Protein AF-A0A951PDX7-F1 (afdb_monomer_lite)

pLDDT: mean 72.91, std 11.76, range [36.53, 90.38]

Secondary structure (DSSP, 8-state):
-TTTPPTTEEEPPTT--S-EEEEEEEEEPTTS-EEEEEEEESS---HHHHHHHHHHHHHHHHHHHHHHHHTTGGG--TTSHHHHHHHHHHHHHHHHHHHHHHHT-S-----HHHHHHHHHHHHHHHHHHHHHHHHHHTTSS----

Radius of gyration: 22.31 Å; chains: 1; bounding box: 59×30×69 Å

Organism: NCBI:txid2839662

Sequence (145 aa):
MYRHGKRGQQVILEGIAMPLTVSWFWLKRAEGKRELRFVVSSYPYSGASLVRLGRRRWAIEGFFKIIKHRFGLHCFGQSTRLGVYRWLILSWIAYLLVDWIDQWSLPPLLDWKVASDLALSVLFPSVVWFQLLKQIGGKIVKSGG

InterPro domains:
  IPR002559 Transposase IS4-like domain [PF01609] (33-97)
  IPR012337 Ribonuclease H-like superfamily [SSF53098] (9-102)

Foldseek 3Di:
DVVPDDQLDWDDDVPRPATKGKEWDWDQDPPRDTDIDMFIDSDSDGSVVRVLVVVLVVVLVVVVVCCCPVVVLVPLDPPDPVSVVVVVVVVVVSVVSNVVSVVPSDDDPDDVVVVVVVCCVPVVVVVVVVVVVVVVVVPPPDDDD

Structure (mmCIF, N/CA/C/O backbone):
data_AF-A0A951PDX7-F1
#
_entry.id   AF-A0A951PDX7-F1
#
loop_
_atom_site.group_PDB
_atom_site.id
_atom_site.type_symbol
_atom_site.label_atom_id
_atom_site.label_alt_id
_atom_site.label_comp_id
_atom_site.label_asym_id
_atom_site.label_entity_id
_atom_site.label_seq_id
_atom_site.pdbx_PDB_ins_code
_atom_site.Cartn_x
_atom_site.Cartn_y
_atom_site.Cartn_z
_atom_site.occupancy
_atom_site.B_iso_or_equiv
_atom_site.auth_seq_id
_atom_site.auth_comp_id
_atom_site.auth_asym_id
_atom_site.auth_atom_id
_atom_site.pdbx_PDB_model_num
ATOM 1 N N . MET A 1 1 ? 17.215 -10.796 -15.408 1.00 52.78 1 MET A N 1
ATOM 2 C CA . MET A 1 1 ? 16.637 -9.470 -15.743 1.00 52.78 1 MET A CA 1
ATOM 3 C C . MET A 1 1 ? 17.137 -8.305 -14.873 1.00 52.78 1 MET A C 1
ATOM 5 O O . MET A 1 1 ? 17.601 -7.341 -15.453 1.00 52.78 1 MET A O 1
ATOM 9 N N . TYR A 1 2 ? 17.124 -8.345 -13.530 1.00 48.66 2 TYR A N 1
ATOM 10 C CA . TYR A 1 2 ? 17.490 -7.177 -12.683 1.00 48.66 2 TYR A CA 1
ATOM 11 C C . TYR A 1 2 ? 18.910 -6.594 -12.897 1.00 48.66 2 TYR A C 1
ATOM 13 O O . TYR A 1 2 ? 19.094 -5.387 -12.772 1.00 48.66 2 TYR A O 1
ATOM 21 N N . ARG A 1 3 ? 19.917 -7.425 -13.217 1.00 56.03 3 ARG A N 1
ATOM 22 C CA . ARG A 1 3 ? 21.315 -6.981 -13.421 1.00 56.03 3 ARG A CA 1
ATOM 23 C C . ARG A 1 3 ? 21.600 -6.362 -14.798 1.00 56.03 3 ARG A C 1
ATOM 25 O O . ARG A 1 3 ? 22.591 -5.655 -14.926 1.00 56.03 3 ARG A O 1
ATOM 32 N N . HIS A 1 4 ? 20.760 -6.623 -15.802 1.00 63.88 4 HIS A N 1
ATOM 33 C CA . HIS A 1 4 ? 21.001 -6.217 -17.200 1.00 63.88 4 HIS A CA 1
ATOM 34 C C . HIS A 1 4 ? 19.816 -5.484 -17.853 1.00 63.88 4 HIS A C 1
ATOM 36 O O . HIS A 1 4 ? 19.929 -5.022 -18.981 1.00 63.88 4 HIS A O 1
ATOM 42 N N . GLY A 1 5 ? 18.676 -5.373 -17.167 1.00 67.19 5 GLY A N 1
ATOM 43 C CA . GLY A 1 5 ? 17.489 -4.675 -17.660 1.00 67.19 5 GLY A CA 1
ATOM 44 C C . GLY A 1 5 ? 17.465 -3.202 -17.261 1.00 67.19 5 GLY A C 1
ATOM 45 O O . GLY A 1 5 ? 18.071 -2.800 -16.264 1.00 67.19 5 GLY A O 1
ATOM 46 N N . LYS A 1 6 ? 16.694 -2.398 -17.997 1.00 80.19 6 LYS A N 1
ATOM 47 C CA . LYS A 1 6 ? 16.401 -1.004 -17.632 1.00 80.19 6 LYS A CA 1
ATOM 48 C C . LYS A 1 6 ? 15.075 -0.924 -16.871 1.00 80.19 6 LYS A C 1
ATOM 50 O O . LYS A 1 6 ? 14.114 -1.619 -17.185 1.00 80.19 6 LYS A O 1
ATOM 55 N N . ARG A 1 7 ? 15.002 -0.063 -15.852 1.00 82.19 7 ARG A N 1
ATOM 56 C CA . ARG A 1 7 ? 13.739 0.206 -15.141 1.00 82.19 7 ARG A CA 1
ATOM 57 C C . ARG A 1 7 ? 12.759 0.923 -16.068 1.00 82.19 7 ARG A C 1
ATOM 59 O O . ARG A 1 7 ? 13.127 1.928 -16.666 1.00 82.19 7 ARG A O 1
ATOM 66 N N . GLY A 1 8 ? 11.511 0.461 -16.120 1.00 81.50 8 GLY A N 1
ATOM 67 C CA . GLY A 1 8 ? 10.502 0.992 -17.044 1.00 81.50 8 GLY A CA 1
ATOM 68 C C . GLY A 1 8 ? 10.611 0.421 -18.458 1.00 81.50 8 GLY A C 1
ATOM 69 O O . GLY A 1 8 ? 10.008 0.961 -19.377 1.00 81.50 8 GLY A O 1
ATOM 70 N N . GLN A 1 9 ? 11.383 -0.650 -18.645 1.00 86.56 9 GLN A N 1
ATOM 71 C CA . GLN A 1 9 ? 11.447 -1.370 -19.910 1.00 86.56 9 GLN A CA 1
ATOM 72 C C . GLN A 1 9 ? 10.156 -2.166 -20.125 1.00 86.56 9 GLN A C 1
ATOM 74 O O . GLN A 1 9 ? 9.654 -2.797 -19.191 1.00 86.56 9 GLN A O 1
ATOM 79 N N . GLN A 1 10 ? 9.640 -2.151 -21.354 1.00 86.81 10 GLN A N 1
ATOM 80 C CA . GLN A 1 10 ? 8.598 -3.080 -21.776 1.00 86.81 10 GLN A CA 1
ATOM 81 C C . GLN A 1 10 ? 9.205 -4.427 -22.149 1.00 86.81 10 GLN A C 1
ATOM 83 O O . GLN A 1 10 ? 10.197 -4.499 -22.874 1.00 86.81 10 GLN A O 1
ATOM 88 N N . VAL A 1 11 ? 8.606 -5.488 -21.629 1.00 86.00 11 VAL A N 1
ATOM 89 C CA . VAL A 1 11 ? 8.964 -6.873 -21.909 1.00 86.00 11 VAL A CA 1
ATOM 90 C C . VAL A 1 11 ? 7.689 -7.658 -22.182 1.00 86.00 11 VAL A C 1
ATOM 92 O O . VAL A 1 11 ? 6.641 -7.375 -21.603 1.00 86.00 11 VAL A O 1
ATOM 95 N N . ILE A 1 12 ? 7.779 -8.648 -23.059 1.00 86.38 12 ILE A N 1
ATOM 96 C CA . ILE A 1 12 ? 6.732 -9.654 -23.222 1.00 86.38 12 ILE A CA 1
ATOM 97 C C . ILE A 1 12 ? 7.128 -10.810 -22.312 1.00 86.38 12 ILE A C 1
ATOM 99 O O . ILE A 1 12 ? 8.243 -11.325 -22.412 1.00 86.38 12 ILE A O 1
ATOM 103 N N . LEU A 1 13 ? 6.258 -11.147 -21.363 1.00 82.38 13 LEU A N 1
ATOM 104 C CA . LEU A 1 13 ? 6.470 -12.292 -20.486 1.00 82.38 13 LEU A CA 1
ATOM 105 C C . LEU A 1 13 ? 5.894 -13.533 -21.157 1.00 82.38 13 LEU A C 1
ATOM 107 O O . LEU A 1 13 ? 4.824 -13.483 -21.759 1.00 82.38 13 LEU A O 1
ATOM 111 N N . GLU A 1 14 ? 6.605 -14.646 -21.040 1.00 84.38 14 GLU A N 1
ATOM 112 C CA . GLU A 1 14 ? 6.146 -15.928 -21.560 1.00 84.38 14 GLU A CA 1
ATOM 113 C C . GLU A 1 14 ? 4.780 -16.283 -20.947 1.00 84.38 14 GLU A C 1
ATOM 115 O O . GLU A 1 14 ? 4.595 -16.217 -19.731 1.00 84.38 14 GLU A O 1
ATOM 120 N N . GLY A 1 15 ? 3.794 -16.568 -21.802 1.00 83.81 15 GLY A N 1
ATOM 121 C CA . GLY A 1 15 ? 2.407 -16.814 -21.392 1.00 83.81 15 GLY A CA 1
ATOM 122 C C . GLY A 1 15 ? 1.516 -15.570 -21.255 1.00 83.81 15 GLY A C 1
ATOM 123 O O . GLY A 1 15 ? 0.328 -15.719 -20.980 1.00 83.81 15 GLY A O 1
ATOM 124 N N . ILE A 1 16 ? 2.029 -14.353 -21.479 1.00 82.06 16 ILE A N 1
ATOM 125 C CA . ILE A 1 16 ? 1.225 -13.121 -21.493 1.00 82.06 16 ILE A CA 1
ATOM 126 C C . ILE A 1 16 ? 1.373 -12.426 -22.849 1.00 82.06 16 ILE A C 1
ATOM 128 O O . ILE A 1 16 ? 2.433 -11.913 -23.190 1.00 82.06 16 ILE A O 1
ATOM 132 N N . ALA A 1 17 ? 0.278 -12.367 -23.612 1.00 85.12 17 ALA A N 1
ATOM 133 C CA . ALA A 1 17 ? 0.271 -11.857 -24.987 1.00 85.12 17 ALA A CA 1
ATOM 134 C C . ALA A 1 17 ? 0.427 -10.327 -25.117 1.00 85.12 17 ALA A C 1
ATOM 136 O O . ALA A 1 17 ? 0.557 -9.818 -26.227 1.00 85.12 17 ALA A O 1
ATOM 137 N N . MET A 1 18 ? 0.396 -9.581 -24.009 1.00 86.50 18 MET A N 1
ATOM 138 C CA . MET A 1 18 ? 0.502 -8.119 -24.010 1.00 86.50 18 MET A CA 1
ATOM 139 C C . MET A 1 18 ? 1.862 -7.646 -23.478 1.00 86.50 18 MET A C 1
ATOM 141 O O . MET A 1 18 ? 2.404 -8.262 -22.555 1.00 86.50 18 MET A O 1
ATOM 145 N N . PRO A 1 19 ? 2.415 -6.540 -24.012 1.00 85.69 19 PRO A N 1
ATOM 146 C CA . PRO A 1 19 ? 3.645 -5.963 -23.493 1.00 85.69 19 PRO A CA 1
ATOM 147 C C . PRO A 1 19 ? 3.422 -5.418 -22.081 1.00 85.69 19 PRO A C 1
ATOM 149 O O . PRO A 1 19 ? 2.441 -4.732 -21.798 1.00 85.69 19 PRO A O 1
ATOM 152 N N . LEU A 1 20 ? 4.366 -5.707 -21.192 1.00 87.50 20 LEU A N 1
ATOM 153 C CA . LEU A 1 20 ? 4.325 -5.296 -19.799 1.00 87.50 20 LEU A CA 1
ATOM 154 C C . LEU A 1 20 ? 5.537 -4.438 -19.470 1.00 87.50 20 LEU A C 1
ATOM 156 O O . LEU A 1 20 ? 6.683 -4.827 -19.678 1.00 87.50 20 LEU A O 1
ATOM 160 N N . THR A 1 21 ? 5.298 -3.270 -18.897 1.00 88.75 21 THR A N 1
ATOM 161 C CA . THR A 1 21 ? 6.349 -2.427 -18.344 1.00 88.75 21 THR A CA 1
ATOM 162 C C . THR A 1 21 ? 6.760 -2.951 -16.979 1.00 88.75 21 THR A C 1
ATOM 164 O O . THR A 1 21 ? 5.933 -3.060 -16.074 1.00 88.75 21 THR A O 1
ATOM 167 N N . VAL A 1 22 ? 8.053 -3.226 -16.805 1.00 88.75 22 VAL A N 1
ATOM 168 C CA . VAL A 1 22 ? 8.609 -3.764 -15.560 1.00 88.75 22 VAL A CA 1
ATOM 169 C C . VAL A 1 22 ? 9.553 -2.760 -14.910 1.00 88.75 22 VAL A C 1
ATOM 171 O O . VAL A 1 22 ? 10.380 -2.107 -15.550 1.00 88.75 22 VAL A O 1
ATOM 174 N N . SER A 1 23 ? 9.457 -2.641 -13.591 1.00 90.38 23 SER A N 1
ATOM 175 C CA . SER A 1 23 ? 10.409 -1.903 -12.768 1.00 90.38 23 SER A CA 1
ATOM 176 C C . SER A 1 23 ? 10.573 -2.584 -11.411 1.00 90.38 23 SER A C 1
ATOM 178 O O . SER A 1 23 ? 9.889 -3.554 -11.089 1.00 90.38 23 SER A O 1
ATOM 180 N N . TRP A 1 24 ? 11.519 -2.113 -10.608 1.00 89.31 24 TRP A N 1
ATOM 181 C CA . TRP A 1 24 ? 11.828 -2.721 -9.316 1.00 89.31 24 TRP A CA 1
ATOM 182 C C . TRP A 1 24 ? 12.379 -1.709 -8.325 1.00 89.31 24 TRP A C 1
ATOM 184 O O . TRP A 1 24 ? 13.033 -0.729 -8.694 1.00 89.31 24 TRP A O 1
ATOM 194 N N . PHE A 1 25 ? 12.165 -1.980 -7.043 1.00 88.00 25 PHE A N 1
ATOM 195 C CA . PHE A 1 25 ? 12.705 -1.173 -5.959 1.00 88.00 25 PHE A CA 1
ATOM 196 C C . PHE A 1 25 ? 13.068 -2.022 -4.744 1.00 88.00 25 PHE A C 1
ATOM 198 O O . PHE A 1 25 ? 12.567 -3.129 -4.556 1.00 88.00 25 PHE A O 1
ATOM 205 N N . TRP A 1 26 ? 13.956 -1.473 -3.919 1.00 84.81 26 TRP A N 1
ATOM 206 C CA . TRP A 1 26 ? 14.332 -2.059 -2.641 1.00 84.81 26 TRP A CA 1
ATOM 207 C C . TRP A 1 26 ? 13.433 -1.502 -1.546 1.00 84.81 26 TRP A C 1
ATOM 209 O O . TRP A 1 26 ? 13.362 -0.285 -1.364 1.00 84.81 26 TRP A O 1
ATOM 219 N N . LEU A 1 27 ? 12.769 -2.389 -0.814 1.00 81.06 27 LEU A N 1
ATOM 220 C CA . LEU A 1 27 ? 12.034 -2.048 0.396 1.00 81.06 27 LEU A CA 1
ATOM 221 C C . LEU A 1 27 ? 12.953 -2.277 1.603 1.00 81.06 27 LEU A C 1
ATOM 223 O O . LEU A 1 27 ? 13.470 -3.382 1.781 1.00 81.06 27 LEU A O 1
ATOM 227 N N . LYS A 1 28 ? 13.185 -1.238 2.413 1.00 77.06 28 LYS A N 1
ATOM 228 C CA . LYS A 1 28 ? 13.943 -1.357 3.668 1.00 77.06 28 LYS A CA 1
ATOM 229 C C . LYS A 1 28 ? 13.027 -1.939 4.749 1.00 77.06 28 LYS A C 1
ATOM 231 O O . LYS A 1 28 ? 11.925 -1.432 4.933 1.00 77.06 28 LYS A O 1
ATOM 236 N N . ARG A 1 29 ? 13.474 -2.977 5.459 1.00 75.38 29 ARG A N 1
ATOM 237 C CA . ARG A 1 29 ? 12.809 -3.490 6.669 1.00 75.38 29 ARG A CA 1
ATOM 238 C C . ARG A 1 29 ? 13.547 -3.060 7.939 1.00 75.38 29 ARG A C 1
ATOM 240 O O . ARG A 1 29 ? 14.707 -2.657 7.878 1.00 75.38 29 ARG A O 1
ATOM 247 N N . ALA A 1 30 ? 12.873 -3.215 9.079 1.00 62.34 30 ALA A N 1
ATOM 248 C CA . ALA A 1 30 ? 13.309 -2.797 10.417 1.00 62.34 30 ALA A CA 1
ATOM 249 C C . ALA A 1 30 ? 14.613 -3.446 10.944 1.00 62.34 30 ALA A C 1
ATOM 251 O O . ALA A 1 30 ? 15.067 -3.093 12.020 1.00 62.34 30 ALA A O 1
ATOM 252 N N . GLU A 1 31 ? 15.245 -4.351 10.191 1.00 69.56 31 GLU A N 1
ATOM 253 C CA . GLU A 1 31 ? 16.470 -5.076 10.581 1.00 69.56 31 GLU A CA 1
ATOM 254 C C . GLU A 1 31 ? 17.625 -4.852 9.586 1.00 69.56 31 GLU A C 1
ATOM 256 O O . GLU A 1 31 ? 18.511 -5.687 9.440 1.00 69.56 31 GLU A O 1
ATOM 261 N N . GLY A 1 32 ? 17.571 -3.790 8.774 1.00 68.56 32 GLY A N 1
ATOM 262 C CA . GLY A 1 32 ? 18.569 -3.534 7.723 1.00 68.56 32 GLY A CA 1
ATOM 263 C C . GLY A 1 32 ? 18.467 -4.465 6.504 1.00 68.56 32 GLY A C 1
ATOM 264 O O . GLY A 1 32 ? 19.059 -4.182 5.459 1.00 68.56 32 GLY A O 1
ATOM 265 N N . LYS A 1 33 ? 17.648 -5.523 6.580 1.00 77.62 33 LYS A N 1
ATOM 266 C CA . LYS A 1 33 ? 17.296 -6.387 5.447 1.00 77.62 33 LYS A CA 1
ATOM 267 C C . LYS A 1 33 ? 16.575 -5.582 4.363 1.00 77.62 33 LYS A C 1
ATOM 269 O O . LYS A 1 33 ? 15.657 -4.804 4.641 1.00 77.62 33 LYS A O 1
ATOM 274 N N . ARG A 1 34 ? 16.989 -5.783 3.110 1.00 81.88 34 ARG A N 1
ATOM 275 C CA . ARG A 1 34 ? 16.361 -5.186 1.925 1.00 81.88 34 ARG A CA 1
ATOM 276 C C . ARG A 1 34 ? 15.680 -6.274 1.116 1.00 81.88 34 ARG A C 1
ATOM 278 O O . ARG A 1 34 ? 16.312 -7.258 0.753 1.00 81.88 34 ARG A O 1
ATOM 285 N N . GLU A 1 35 ? 14.410 -6.070 0.799 1.00 84.00 35 GLU A N 1
ATOM 286 C CA . GLU A 1 35 ? 13.670 -6.967 -0.086 1.00 84.00 35 GLU A CA 1
ATOM 287 C C . GLU A 1 35 ? 13.526 -6.324 -1.460 1.00 84.00 35 GLU A C 1
ATOM 289 O O . GLU A 1 35 ? 13.071 -5.182 -1.578 1.00 84.00 35 GLU A O 1
ATOM 294 N N . LEU A 1 36 ? 13.923 -7.058 -2.499 1.00 87.75 36 LEU A N 1
ATOM 295 C CA . LEU A 1 36 ? 13.701 -6.643 -3.876 1.00 87.75 36 LEU A CA 1
ATOM 296 C C . LEU A 1 36 ? 12.241 -6.909 -4.241 1.00 87.75 36 LEU A C 1
ATOM 298 O O . LEU A 1 36 ? 11.764 -8.039 -4.148 1.00 87.75 36 LEU A O 1
ATOM 302 N N . ARG A 1 37 ? 11.530 -5.866 -4.669 1.00 88.19 37 ARG A N 1
ATOM 303 C CA . ARG A 1 37 ? 10.148 -5.963 -5.145 1.00 88.19 37 ARG A CA 1
ATOM 304 C C . ARG A 1 37 ? 10.088 -5.585 -6.615 1.00 88.19 37 ARG A C 1
ATOM 306 O O . ARG A 1 37 ? 10.594 -4.531 -7.006 1.00 88.19 37 ARG A O 1
ATOM 313 N N . PHE A 1 38 ? 9.446 -6.439 -7.402 1.00 88.88 38 PHE A N 1
ATOM 314 C CA . PHE A 1 38 ? 9.129 -6.177 -8.800 1.00 88.88 38 PHE A CA 1
ATOM 315 C C . PHE A 1 38 ? 7.741 -5.551 -8.909 1.00 88.88 38 PHE A C 1
ATOM 317 O O . PHE A 1 38 ? 6.842 -5.850 -8.122 1.00 88.88 38 PHE A O 1
ATOM 324 N N . VAL A 1 39 ? 7.592 -4.653 -9.874 1.00 87.81 39 VAL A N 1
ATOM 325 C CA . VAL A 1 39 ? 6.345 -3.967 -10.196 1.00 87.81 39 VAL A CA 1
ATOM 326 C C . VAL A 1 39 ? 6.155 -4.065 -11.695 1.00 87.81 39 VAL A C 1
ATOM 328 O O . VAL A 1 39 ? 7.098 -3.832 -12.453 1.00 87.81 39 VAL A O 1
ATOM 331 N N . VAL A 1 40 ? 4.942 -4.414 -12.101 1.00 89.38 40 VAL A N 1
ATOM 332 C CA . VAL A 1 40 ? 4.586 -4.667 -13.492 1.00 89.38 40 VAL A CA 1
ATOM 333 C C . VAL A 1 40 ? 3.311 -3.896 -13.817 1.00 89.38 40 VAL A C 1
ATOM 335 O O . VAL A 1 40 ? 2.434 -3.779 -12.962 1.00 89.38 40 VAL A O 1
ATOM 338 N N . SER A 1 41 ? 3.228 -3.340 -15.021 1.00 86.00 41 SER A N 1
ATOM 339 C CA . SER A 1 41 ? 2.065 -2.601 -15.516 1.00 86.00 41 SER A CA 1
ATOM 340 C C . SER A 1 41 ? 1.840 -2.901 -16.993 1.00 86.00 41 SER A C 1
ATOM 342 O O . SER A 1 41 ? 2.800 -2.971 -17.752 1.00 86.00 41 SER A O 1
ATOM 344 N N . SER A 1 42 ? 0.581 -3.025 -17.408 1.00 85.88 42 SER A N 1
ATOM 345 C CA . SER A 1 42 ? 0.184 -3.076 -18.823 1.00 85.88 42 SER A CA 1
ATOM 346 C C . SER A 1 42 ? 0.288 -1.716 -19.519 1.00 85.88 42 SER A C 1
ATOM 348 O O . SER A 1 42 ? 0.393 -1.648 -20.737 1.00 85.88 42 SER A O 1
ATOM 350 N N . TYR A 1 43 ? 0.302 -0.623 -18.753 1.00 83.00 43 TYR A N 1
ATOM 351 C CA . TYR A 1 43 ? 0.488 0.728 -19.275 1.00 83.00 43 TYR A CA 1
ATOM 352 C C . TYR A 1 43 ? 1.979 1.132 -19.310 1.00 83.00 43 TYR A C 1
ATOM 354 O O . TYR A 1 43 ? 2.685 0.841 -18.331 1.00 83.00 43 TYR A O 1
ATOM 362 N N . PRO A 1 44 ? 2.451 1.841 -20.365 1.00 81.88 44 PRO A N 1
ATOM 363 C CA . PRO A 1 44 ? 3.840 2.287 -20.558 1.00 81.88 44 PRO A CA 1
ATOM 364 C C . PRO A 1 44 ? 4.282 3.400 -19.592 1.00 81.88 44 PRO A C 1
ATOM 366 O O . PRO A 1 44 ? 4.614 4.514 -19.991 1.00 81.88 44 PRO A O 1
ATOM 369 N N . TYR A 1 45 ? 4.308 3.125 -18.291 1.00 81.12 45 TYR A N 1
ATOM 370 C CA . TYR A 1 45 ? 4.808 4.091 -17.314 1.00 81.12 45 TYR A CA 1
ATOM 371 C C . TYR A 1 45 ? 6.332 4.230 -17.355 1.00 81.12 45 TYR A C 1
ATOM 373 O O . TYR A 1 45 ? 7.069 3.268 -17.565 1.00 81.12 45 TYR A O 1
ATOM 381 N N . SER A 1 46 ? 6.836 5.421 -17.022 1.00 84.12 46 SER A N 1
ATOM 382 C CA . SER A 1 46 ? 8.265 5.581 -16.749 1.00 84.12 46 SER A CA 1
ATOM 383 C C . SER A 1 46 ? 8.686 4.718 -15.553 1.00 84.12 46 SER A C 1
ATOM 385 O O . SER A 1 46 ? 7.924 4.513 -14.600 1.00 84.12 46 SER A O 1
ATOM 387 N N . GLY A 1 47 ? 9.933 4.237 -15.558 1.00 82.25 47 GLY A N 1
ATOM 388 C CA . GLY A 1 47 ? 10.445 3.369 -14.493 1.00 82.25 47 GLY A CA 1
ATOM 389 C C . GLY A 1 47 ? 10.348 3.986 -13.093 1.00 82.25 47 GLY A C 1
ATOM 390 O O . GLY A 1 47 ? 10.126 3.258 -12.123 1.00 82.25 47 GLY A O 1
ATOM 391 N N . ALA A 1 48 ? 10.464 5.316 -12.994 1.00 82.69 48 ALA A N 1
ATOM 392 C CA . ALA A 1 48 ? 10.302 6.074 -11.755 1.00 82.69 48 ALA A CA 1
ATOM 393 C C . ALA A 1 48 ? 8.836 6.134 -11.294 1.00 82.69 48 ALA A C 1
ATOM 395 O O . ALA A 1 48 ? 8.554 5.871 -10.122 1.00 82.69 48 ALA A O 1
ATOM 396 N N . SER A 1 49 ? 7.900 6.413 -12.208 1.00 83.00 49 SER A N 1
ATOM 397 C CA . SER A 1 49 ? 6.463 6.429 -11.909 1.00 83.00 49 SER A CA 1
ATOM 398 C C . SER A 1 49 ? 5.963 5.057 -11.474 1.00 83.00 49 SER A C 1
ATOM 400 O O . SER A 1 49 ? 5.252 4.958 -10.475 1.00 83.00 49 SER A O 1
ATOM 402 N N . LEU A 1 50 ? 6.407 3.994 -12.148 1.00 84.00 50 LEU A N 1
ATOM 403 C CA . LEU A 1 50 ? 6.034 2.624 -11.806 1.00 84.00 50 LEU A CA 1
ATOM 404 C C . LEU A 1 50 ? 6.570 2.209 -10.428 1.00 84.00 50 LEU A C 1
ATOM 406 O O . LEU A 1 50 ? 5.876 1.570 -9.644 1.00 84.00 50 LEU A O 1
ATOM 410 N N . VAL A 1 51 ? 7.788 2.633 -10.083 1.00 86.25 51 VAL A N 1
ATOM 411 C CA . VAL A 1 51 ? 8.356 2.419 -8.744 1.00 86.25 51 VAL A CA 1
ATOM 412 C C . VAL A 1 51 ? 7.601 3.206 -7.673 1.00 86.25 51 VAL A C 1
ATOM 414 O O . VAL A 1 51 ? 7.370 2.675 -6.586 1.00 86.25 51 VAL A O 1
ATOM 417 N N . ARG A 1 52 ? 7.195 4.450 -7.958 1.00 83.88 52 ARG A N 1
ATOM 418 C CA . ARG A 1 52 ? 6.357 5.250 -7.054 1.00 83.88 52 ARG A CA 1
ATOM 419 C C . ARG A 1 52 ? 5.027 4.542 -6.799 1.00 83.88 52 ARG A C 1
ATOM 421 O O . ARG A 1 52 ? 4.734 4.260 -5.643 1.00 83.88 52 ARG A O 1
ATOM 428 N N . LEU A 1 53 ? 4.297 4.164 -7.848 1.00 82.19 53 LEU A N 1
ATOM 429 C CA . LEU A 1 53 ? 3.048 3.393 -7.758 1.00 82.19 53 LEU A CA 1
ATOM 430 C C . LEU A 1 53 ? 3.228 2.083 -6.979 1.00 82.19 53 LEU A C 1
ATOM 432 O O . LEU A 1 53 ? 2.445 1.772 -6.083 1.00 82.19 53 LEU A O 1
ATOM 436 N N . GLY A 1 54 ? 4.307 1.348 -7.253 1.00 84.44 54 GLY A N 1
ATOM 437 C CA . GLY A 1 54 ? 4.645 0.132 -6.523 1.00 84.44 54 GLY A CA 1
ATOM 438 C C . GLY A 1 54 ? 4.820 0.374 -5.026 1.00 84.44 54 GLY A C 1
ATOM 439 O O . GLY A 1 54 ? 4.225 -0.336 -4.220 1.00 84.44 54 GLY A O 1
ATOM 440 N N . ARG A 1 55 ? 5.578 1.405 -4.634 1.00 83.19 55 ARG A N 1
ATOM 4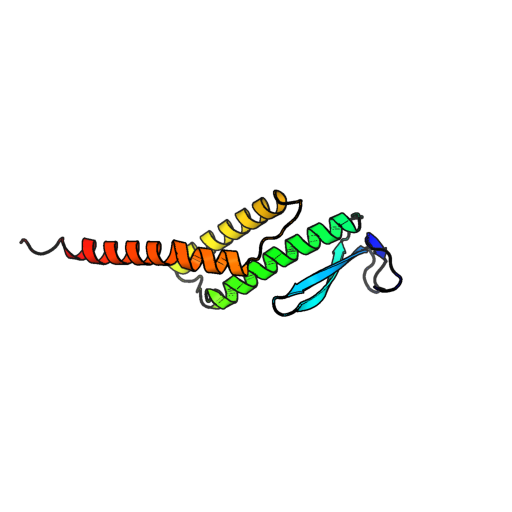41 C CA . ARG A 1 55 ? 5.741 1.771 -3.218 1.00 83.19 55 ARG A CA 1
ATOM 442 C C . ARG A 1 55 ? 4.410 2.107 -2.548 1.00 83.19 55 ARG A C 1
ATOM 444 O O . ARG A 1 55 ? 4.190 1.655 -1.429 1.00 83.19 55 ARG A O 1
ATOM 451 N N . ARG A 1 56 ? 3.520 2.829 -3.238 1.00 79.38 56 ARG A N 1
ATOM 452 C CA . ARG A 1 56 ? 2.169 3.157 -2.747 1.00 79.38 56 ARG A CA 1
ATOM 453 C C . ARG A 1 56 ? 1.360 1.897 -2.443 1.00 79.38 56 ARG A C 1
ATOM 455 O O . ARG A 1 56 ? 0.910 1.714 -1.316 1.00 79.38 56 ARG A O 1
ATOM 462 N N . ARG A 1 57 ? 1.257 0.985 -3.416 1.00 84.19 57 ARG A N 1
ATOM 463 C CA . ARG A 1 57 ? 0.538 -0.292 -3.266 1.00 84.19 57 ARG A CA 1
ATOM 464 C C . ARG A 1 57 ? 1.074 -1.106 -2.087 1.00 84.19 57 ARG A C 1
ATOM 466 O O . ARG A 1 57 ? 0.305 -1.632 -1.290 1.00 84.19 57 ARG A O 1
ATOM 473 N N . TRP A 1 58 ? 2.400 -1.181 -1.967 1.00 83.25 58 TRP A N 1
ATOM 474 C CA . TRP A 1 58 ? 3.071 -1.916 -0.895 1.00 83.25 58 TRP A CA 1
ATOM 475 C C . TRP A 1 58 ? 2.880 -1.279 0.490 1.00 83.25 58 TRP A C 1
ATOM 477 O O . TRP A 1 58 ? 2.785 -2.013 1.469 1.00 83.25 58 TRP A O 1
ATOM 487 N N . ALA A 1 59 ? 2.793 0.051 0.594 1.00 80.31 59 ALA A N 1
ATOM 488 C CA . ALA A 1 59 ? 2.484 0.728 1.856 1.00 80.31 59 ALA A CA 1
ATOM 489 C C . ALA A 1 59 ? 1.061 0.405 2.337 1.00 80.31 59 ALA A C 1
ATOM 491 O O . ALA A 1 59 ? 0.877 0.049 3.499 1.00 80.31 59 ALA A O 1
ATOM 492 N N . ILE A 1 60 ? 0.083 0.439 1.424 1.00 79.31 60 ILE A N 1
ATOM 493 C CA . ILE A 1 60 ? -1.309 0.058 1.705 1.00 79.31 60 ILE A CA 1
ATOM 494 C C . ILE A 1 60 ? -1.377 -1.406 2.161 1.00 79.31 60 ILE A C 1
ATOM 496 O O . ILE A 1 60 ? -1.962 -1.713 3.197 1.00 79.31 60 ILE A O 1
ATOM 500 N N . GLU A 1 61 ? -0.719 -2.313 1.434 1.00 82.56 61 GLU A N 1
ATOM 501 C CA . GLU A 1 61 ? -0.644 -3.729 1.808 1.00 82.56 61 GLU A CA 1
ATOM 502 C C . GLU A 1 61 ? -0.007 -3.920 3.196 1.00 82.56 61 GLU A C 1
ATOM 504 O O . GLU A 1 61 ? -0.527 -4.672 4.021 1.00 82.56 61 GLU A O 1
ATOM 509 N N . GLY A 1 62 ? 1.090 -3.211 3.485 1.00 79.88 62 GLY A N 1
ATOM 510 C CA . GLY A 1 62 ? 1.769 -3.245 4.781 1.00 79.88 62 GLY A CA 1
ATOM 511 C C . GLY A 1 62 ? 0.876 -2.779 5.930 1.00 79.88 62 GLY A C 1
ATOM 512 O O . GLY A 1 62 ? 0.785 -3.466 6.947 1.00 79.88 62 GLY A O 1
ATOM 513 N N . PHE A 1 63 ? 0.168 -1.666 5.743 1.00 77.50 63 PHE A N 1
ATOM 514 C CA . PHE A 1 63 ? -0.804 -1.139 6.698 1.00 77.50 63 PHE A CA 1
ATOM 515 C C . PHE A 1 63 ? -1.906 -2.158 7.008 1.00 77.50 63 PHE A C 1
ATOM 517 O O . PHE A 1 63 ? -2.118 -2.517 8.168 1.00 77.50 63 PHE A O 1
ATOM 524 N N . PHE A 1 64 ? -2.550 -2.709 5.976 1.00 76.19 64 PHE A N 1
ATOM 525 C CA . PHE A 1 64 ? -3.588 -3.720 6.167 1.00 76.19 64 PHE A CA 1
ATOM 526 C C . PHE A 1 64 ? -3.055 -4.997 6.803 1.00 76.19 64 PHE A C 1
ATOM 528 O O . PHE A 1 64 ? -3.743 -5.608 7.618 1.00 76.19 64 PHE A O 1
ATOM 535 N N . LYS A 1 65 ? -1.828 -5.405 6.473 1.00 79.94 65 LYS A N 1
ATOM 536 C CA . LYS A 1 65 ? -1.194 -6.574 7.082 1.00 79.94 65 LYS A CA 1
ATOM 537 C C . LYS A 1 65 ? -0.948 -6.362 8.575 1.00 79.94 65 LYS A C 1
ATOM 539 O O . LYS A 1 65 ? -1.241 -7.258 9.367 1.00 79.94 65 LYS A O 1
ATOM 544 N N . ILE A 1 66 ? -0.461 -5.180 8.957 1.00 77.19 66 ILE A N 1
ATOM 545 C CA . ILE A 1 66 ? -0.279 -4.796 10.361 1.00 77.19 66 ILE A CA 1
ATOM 546 C C . ILE A 1 66 ? -1.628 -4.791 11.066 1.00 77.19 66 ILE A C 1
ATOM 548 O O . ILE A 1 66 ? -1.754 -5.415 12.115 1.00 77.19 66 ILE A O 1
ATOM 552 N N . ILE A 1 67 ? -2.649 -4.164 10.482 1.00 71.88 67 ILE A N 1
ATOM 553 C CA . ILE A 1 67 ? -3.951 -4.068 11.132 1.00 71.88 67 ILE A CA 1
ATOM 554 C C . ILE A 1 67 ? -4.632 -5.425 11.265 1.00 71.88 67 ILE A C 1
ATOM 556 O O . ILE A 1 67 ? -5.130 -5.762 12.338 1.00 71.88 67 ILE A O 1
ATOM 560 N N . LYS A 1 68 ? -4.588 -6.249 10.215 1.00 70.75 68 LYS A N 1
ATOM 561 C CA . LYS A 1 68 ? -5.135 -7.606 10.244 1.00 70.75 68 LYS A CA 1
ATOM 562 C C . LYS A 1 68 ? -4.536 -8.432 11.378 1.00 70.75 68 LYS A C 1
ATOM 564 O O . LYS A 1 68 ? -5.276 -9.131 12.064 1.00 70.75 68 LYS A O 1
ATOM 569 N N . HIS A 1 69 ? -3.224 -8.321 11.586 1.00 69.00 69 HIS A N 1
ATOM 570 C CA . HIS A 1 69 ? -2.508 -9.109 12.583 1.00 69.00 69 HIS A CA 1
ATOM 571 C C . HIS A 1 69 ? -2.557 -8.507 13.995 1.00 69.00 69 HIS A C 1
ATOM 573 O O . HIS A 1 69 ? -2.676 -9.245 14.966 1.00 69.00 69 HIS A O 1
ATOM 579 N N . ARG A 1 70 ? -2.448 -7.181 14.141 1.00 67.12 70 ARG A N 1
ATOM 580 C CA . ARG A 1 70 ? -2.389 -6.511 15.453 1.00 67.12 70 ARG A CA 1
ATOM 581 C C . ARG A 1 70 ? -3.755 -6.191 16.038 1.00 67.12 70 ARG A C 1
ATOM 583 O O . ARG A 1 70 ? -3.915 -6.284 17.246 1.00 67.12 70 ARG A O 1
ATOM 590 N N . PHE A 1 71 ? -4.736 -5.862 15.203 1.00 62.25 71 PHE A N 1
ATOM 591 C CA . PHE A 1 71 ? -6.102 -5.581 15.654 1.00 62.25 71 PHE A CA 1
ATOM 592 C C . PHE A 1 71 ? -7.027 -6.797 15.531 1.00 62.25 71 PHE A C 1
ATOM 594 O O . PHE A 1 71 ? -8.237 -6.660 15.691 1.00 62.25 71 PHE A O 1
ATOM 601 N N . GLY A 1 72 ? -6.478 -7.986 15.244 1.00 62.44 72 GLY A N 1
ATOM 602 C CA . GLY A 1 72 ? -7.250 -9.230 15.210 1.00 62.44 72 GLY A CA 1
ATOM 603 C C . GLY A 1 72 ? -8.383 -9.199 14.187 1.00 62.44 72 GLY A C 1
ATOM 604 O O . GLY A 1 72 ? -9.449 -9.755 14.427 1.00 62.44 72 GLY A O 1
ATOM 605 N N . LEU A 1 73 ? -8.175 -8.538 13.043 1.00 59.53 73 LEU A N 1
ATOM 606 C CA . LEU A 1 73 ? -9.240 -8.268 12.074 1.00 59.53 73 LEU A CA 1
ATOM 607 C C . LEU A 1 73 ? -9.826 -9.544 11.449 1.00 59.53 73 LEU A C 1
ATOM 609 O O . LEU A 1 73 ? -10.961 -9.541 10.986 1.00 59.53 73 LEU A O 1
ATOM 613 N N . HIS A 1 74 ? -9.064 -10.641 11.478 1.00 58.81 74 HIS A N 1
ATOM 614 C CA . HIS A 1 74 ? -9.538 -11.976 11.106 1.00 58.81 74 HIS A CA 1
ATOM 615 C C . HIS A 1 74 ? -10.667 -12.488 12.021 1.00 58.81 74 HIS A C 1
ATOM 617 O O . HIS A 1 74 ? -11.449 -13.339 11.617 1.00 58.81 74 HIS A O 1
ATOM 623 N N . CYS A 1 75 ? -10.770 -11.953 13.239 1.00 57.66 75 CYS A N 1
ATOM 624 C CA . CYS A 1 75 ? -11.782 -12.313 14.225 1.00 57.66 75 CYS A CA 1
ATOM 625 C C . CYS A 1 75 ? -12.999 -11.376 14.204 1.00 57.66 75 CYS A C 1
ATOM 627 O O . CYS A 1 75 ? -13.934 -11.589 14.978 1.00 57.66 75 CYS A O 1
ATOM 629 N N . PHE A 1 76 ? -13.031 -10.339 13.353 1.00 58.69 76 PHE A N 1
ATOM 630 C CA . PHE A 1 76 ? -14.231 -9.511 13.228 1.00 58.69 76 PHE A CA 1
ATOM 631 C C . PHE A 1 76 ? -15.281 -10.233 12.393 1.00 58.69 76 PHE A C 1
ATOM 633 O O . PHE A 1 76 ? -15.351 -10.101 11.175 1.00 58.69 76 PHE A O 1
ATOM 640 N N . GLY A 1 77 ? -16.122 -10.993 13.094 1.00 54.94 77 GLY A N 1
ATOM 641 C CA . GLY A 1 77 ? -17.345 -11.555 12.548 1.00 54.94 77 GLY A CA 1
ATOM 642 C C . GLY A 1 77 ? -18.235 -10.441 11.999 1.00 54.94 77 GLY A C 1
ATOM 643 O O . GLY A 1 77 ? -18.830 -9.671 12.760 1.00 54.94 77 GLY A O 1
ATOM 644 N N . GLN A 1 78 ? -18.340 -10.380 10.669 1.00 62.66 78 GLN A N 1
ATOM 645 C CA . GLN A 1 78 ? -19.269 -9.512 9.934 1.00 62.66 78 GLN A CA 1
ATOM 646 C C . GLN A 1 78 ? -20.743 -9.792 10.278 1.00 62.66 78 GLN A C 1
ATOM 648 O O . GLN A 1 78 ? -21.614 -9.009 9.919 1.00 62.66 78 GLN A O 1
ATOM 653 N N . SER A 1 79 ? -21.027 -10.869 11.019 1.00 66.94 79 SER A N 1
ATOM 654 C CA . SER A 1 79 ? -22.360 -11.223 11.513 1.00 66.94 79 SER A CA 1
ATOM 655 C C . SER A 1 79 ? -22.849 -10.358 12.681 1.00 66.94 79 SER A C 1
ATOM 657 O O . SER A 1 79 ? -24.009 -10.462 13.070 1.00 66.94 79 SER A O 1
ATOM 659 N N . THR A 1 80 ? -22.000 -9.495 13.252 1.00 74.12 80 THR A N 1
ATOM 660 C CA . THR A 1 80 ? -22.376 -8.619 14.372 1.00 74.12 80 THR A CA 1
ATOM 661 C C . THR A 1 80 ? -22.367 -7.147 13.967 1.00 74.12 80 THR A C 1
ATOM 663 O O . THR A 1 80 ? -21.483 -6.689 13.242 1.00 74.12 80 THR A O 1
ATOM 666 N N . ARG A 1 81 ? -23.314 -6.362 14.503 1.00 74.50 81 ARG A N 1
ATOM 667 C CA . ARG A 1 81 ? -23.436 -4.910 14.248 1.00 74.50 81 ARG A CA 1
ATOM 668 C C . ARG A 1 81 ? -22.127 -4.156 14.522 1.00 74.50 81 ARG A C 1
ATOM 670 O O . ARG A 1 81 ? -21.742 -3.272 13.765 1.00 74.50 81 ARG A O 1
ATOM 677 N N . LEU A 1 82 ? -21.410 -4.551 15.577 1.00 74.19 82 LEU A N 1
ATOM 678 C CA . LEU A 1 82 ? -20.107 -3.989 15.940 1.00 74.19 82 LEU A CA 1
ATOM 679 C C . LEU A 1 82 ? -19.004 -4.347 14.925 1.00 74.19 82 LEU A C 1
ATOM 681 O O . LEU A 1 82 ? -18.136 -3.519 14.652 1.00 74.19 82 LEU A O 1
ATOM 685 N N . GLY A 1 83 ? -19.043 -5.552 14.348 1.00 73.38 83 GLY A N 1
ATOM 686 C CA . GLY A 1 83 ? -18.151 -5.965 13.261 1.00 73.38 83 GLY A CA 1
ATOM 687 C C . GLY A 1 83 ? -18.339 -5.120 11.999 1.00 73.38 83 GLY A C 1
ATOM 688 O O . GLY A 1 83 ? -17.351 -4.688 11.408 1.00 73.38 83 GLY A O 1
ATOM 689 N N . VAL A 1 84 ? -19.588 -4.795 11.647 1.00 78.50 84 VAL A N 1
ATOM 690 C CA . VAL A 1 84 ? -19.912 -3.926 10.500 1.00 78.50 84 VAL A CA 1
ATOM 691 C C . VAL A 1 84 ? -19.362 -2.509 10.692 1.00 78.50 84 VAL A C 1
ATOM 693 O O . VAL A 1 84 ? -18.701 -1.992 9.795 1.00 78.50 84 VAL A O 1
ATOM 696 N N . TYR A 1 85 ? -19.543 -1.893 11.867 1.00 76.94 85 TYR A N 1
ATOM 697 C CA . TYR A 1 85 ? 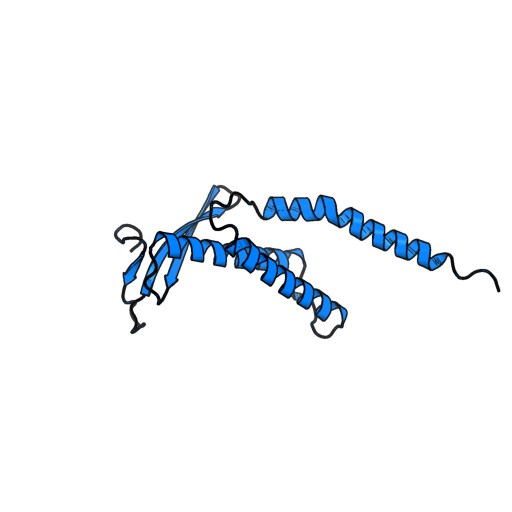-18.973 -0.563 12.139 1.00 76.94 85 TYR A CA 1
ATOM 698 C C . TYR A 1 85 ? -17.444 -0.545 12.050 1.00 76.94 85 TYR A C 1
ATOM 700 O O . TYR A 1 85 ? -16.866 0.366 11.463 1.00 76.94 85 TYR A O 1
ATOM 708 N N . ARG A 1 86 ? -16.778 -1.569 12.594 1.00 73.38 86 ARG A N 1
ATOM 709 C CA . ARG A 1 86 ? -15.316 -1.701 12.507 1.00 73.38 86 ARG A CA 1
ATOM 710 C C . ARG A 1 86 ? -14.847 -1.851 11.063 1.00 73.38 86 ARG A C 1
ATOM 712 O O . ARG A 1 86 ? -13.848 -1.242 10.694 1.00 73.38 86 ARG A O 1
ATOM 719 N N . TRP A 1 87 ? -15.577 -2.610 10.247 1.00 73.62 87 TRP A N 1
ATOM 720 C CA . TRP A 1 87 ? -15.299 -2.746 8.818 1.00 73.62 87 TRP A CA 1
ATOM 721 C C . TRP A 1 87 ? -15.482 -1.421 8.065 1.00 73.62 87 TRP A C 1
ATOM 723 O O . TRP A 1 87 ? -14.616 -1.053 7.280 1.00 73.62 87 TRP A O 1
ATOM 733 N N . LEU A 1 88 ? -16.541 -0.656 8.352 1.00 79.38 88 LEU A N 1
ATOM 734 C CA . LEU A 1 88 ? -16.758 0.663 7.744 1.00 79.38 88 LEU A CA 1
ATOM 735 C C . LEU A 1 88 ? -15.653 1.662 8.101 1.00 79.38 88 LEU A C 1
ATOM 737 O O . LEU A 1 88 ? -15.146 2.346 7.215 1.00 79.38 88 LEU A O 1
ATOM 741 N N . ILE A 1 89 ? -15.232 1.708 9.369 1.00 80.06 89 ILE A N 1
ATOM 742 C CA . ILE A 1 89 ? -14.096 2.540 9.795 1.00 80.06 89 ILE A CA 1
ATOM 743 C C . ILE A 1 89 ? -12.828 2.121 9.045 1.00 80.06 89 ILE A C 1
ATOM 745 O O . ILE A 1 89 ? -12.068 2.972 8.597 1.00 80.06 89 ILE A O 1
ATOM 749 N N . LEU A 1 90 ? -12.611 0.820 8.855 1.00 74.12 90 LEU A N 1
ATOM 750 C CA . LEU A 1 90 ? -11.456 0.308 8.126 1.00 74.12 90 LEU A CA 1
ATOM 751 C C . LEU A 1 90 ? -11.465 0.721 6.651 1.00 74.12 90 LEU A C 1
ATOM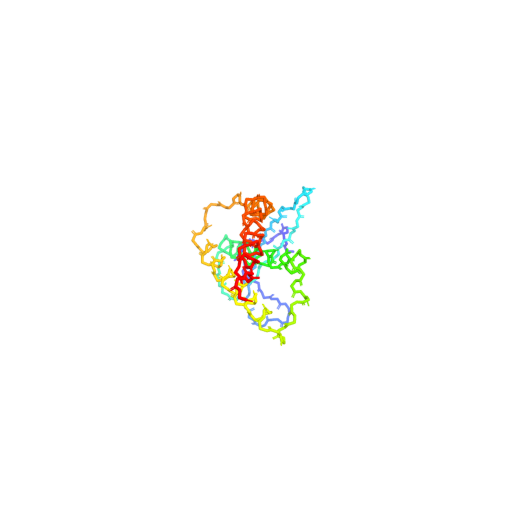 753 O O . LEU A 1 90 ? -10.442 1.164 6.135 1.00 74.12 90 LEU A O 1
ATOM 757 N N . SER A 1 91 ? -12.616 0.603 5.990 1.00 76.12 91 SER A N 1
ATOM 758 C CA . SER A 1 91 ? -12.819 1.051 4.611 1.00 76.12 91 SER A CA 1
ATOM 759 C C . SER A 1 91 ? -12.606 2.559 4.481 1.00 76.12 91 SER A C 1
ATOM 761 O O . SER A 1 91 ? -11.994 3.016 3.519 1.00 76.12 91 SER A O 1
ATOM 763 N N . TRP A 1 92 ? -13.035 3.335 5.479 1.00 80.62 92 TRP A N 1
ATOM 764 C CA . TRP A 1 92 ? -12.809 4.776 5.511 1.00 80.62 92 TRP A CA 1
ATOM 765 C C . TRP A 1 92 ? -11.332 5.130 5.711 1.00 80.62 92 TRP A C 1
ATOM 767 O O . TRP A 1 92 ? -10.794 5.942 4.965 1.00 80.62 92 TRP A O 1
ATOM 777 N N . ILE A 1 93 ? -10.633 4.468 6.637 1.00 80.25 93 ILE A N 1
ATOM 778 C CA . ILE A 1 93 ? -9.190 4.679 6.817 1.00 80.25 93 ILE A CA 1
ATOM 779 C C . ILE A 1 93 ? -8.422 4.269 5.556 1.00 80.25 93 ILE A C 1
ATOM 781 O O . ILE A 1 93 ? -7.484 4.955 5.167 1.00 80.25 93 ILE A O 1
ATOM 785 N N . ALA A 1 94 ? -8.827 3.190 4.886 1.00 75.94 94 ALA A N 1
ATOM 786 C CA . ALA A 1 94 ? -8.242 2.778 3.615 1.00 75.94 94 ALA A CA 1
ATOM 787 C C . ALA A 1 94 ? -8.398 3.849 2.531 1.00 75.94 94 ALA A C 1
ATOM 789 O O . ALA A 1 94 ? -7.432 4.154 1.834 1.00 75.94 94 ALA A O 1
ATOM 790 N N . TYR A 1 95 ? -9.594 4.432 2.422 1.00 77.25 95 TYR A N 1
ATOM 791 C CA . TYR A 1 95 ? -9.879 5.538 1.514 1.00 77.25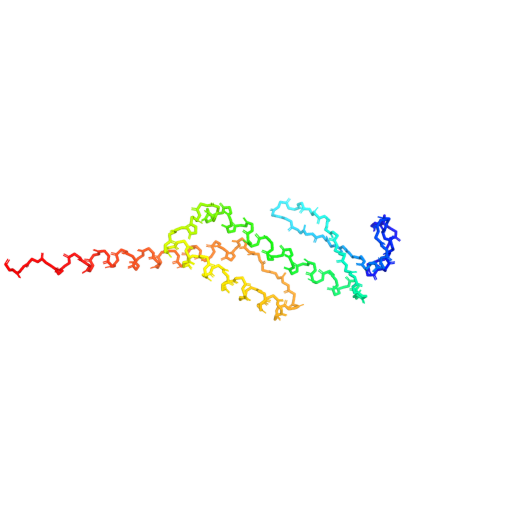 95 TYR A CA 1
ATOM 792 C C . TYR A 1 95 ? -8.994 6.754 1.817 1.00 77.25 95 TYR A C 1
ATOM 794 O O . TYR A 1 95 ? -8.316 7.254 0.923 1.00 77.25 95 TYR A O 1
ATOM 802 N N . LEU A 1 96 ? -8.915 7.162 3.089 1.00 80.50 96 LEU A N 1
ATOM 803 C CA . LEU A 1 96 ? -8.043 8.256 3.524 1.00 80.50 96 LEU A CA 1
ATOM 804 C C . LEU A 1 96 ? -6.566 7.956 3.254 1.00 80.50 96 LEU A C 1
ATOM 806 O O . LEU A 1 96 ? -5.826 8.856 2.887 1.00 80.50 96 LEU A O 1
ATOM 810 N N . LEU A 1 97 ? -6.121 6.704 3.396 1.00 71.56 97 LEU A N 1
ATOM 811 C CA . LEU A 1 97 ? -4.741 6.324 3.094 1.00 71.56 97 LEU A CA 1
ATOM 812 C C . LEU A 1 97 ? -4.438 6.429 1.600 1.00 71.56 97 LEU A C 1
ATOM 814 O O . LEU A 1 97 ? -3.342 6.840 1.236 1.00 71.56 97 LEU A O 1
ATOM 818 N N . VAL A 1 98 ? -5.378 6.027 0.742 1.00 70.38 98 VAL A N 1
ATOM 819 C CA . VAL A 1 98 ? -5.235 6.159 -0.713 1.00 70.38 98 VAL A CA 1
ATOM 820 C C . VAL A 1 98 ? -5.128 7.633 -1.092 1.00 70.38 98 VAL A C 1
ATOM 822 O O . VA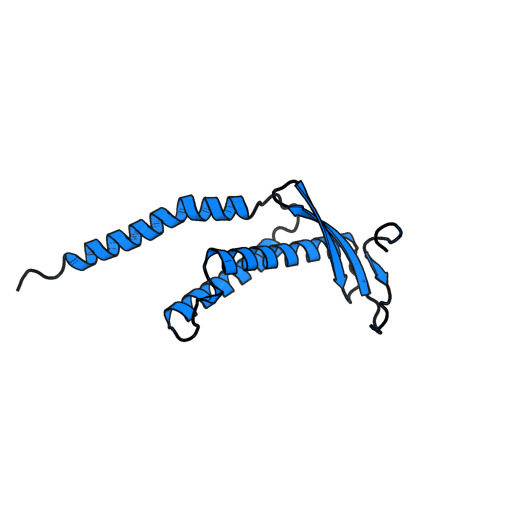L A 1 98 ? -4.189 7.990 -1.800 1.00 70.38 98 VAL A O 1
ATOM 825 N N . ASP A 1 99 ? -6.015 8.473 -0.560 1.00 72.94 99 ASP A N 1
ATOM 826 C CA . ASP A 1 99 ? -6.008 9.924 -0.773 1.00 72.94 99 ASP A CA 1
ATOM 827 C C . ASP A 1 99 ? -4.716 10.577 -0.243 1.00 72.94 99 ASP A C 1
ATOM 829 O O . ASP A 1 99 ? -4.014 11.292 -0.958 1.00 72.94 99 ASP A O 1
ATOM 833 N N . TRP A 1 100 ? -4.303 10.220 0.974 1.00 67.81 100 TRP A N 1
ATOM 834 C CA . TRP A 1 100 ? -3.067 10.703 1.589 1.00 67.81 100 TRP A CA 1
ATOM 835 C C . TRP A 1 100 ? -1.826 10.293 0.791 1.00 67.81 100 TRP A C 1
ATOM 837 O O . TRP A 1 100 ? -0.916 11.087 0.565 1.00 67.81 100 TRP A O 1
ATOM 847 N N . ILE A 1 101 ? -1.751 9.038 0.350 1.00 65.31 101 ILE A N 1
ATOM 848 C CA . ILE A 1 101 ? -0.623 8.530 -0.435 1.00 65.31 101 ILE A CA 1
ATOM 849 C C . ILE A 1 101 ? -0.585 9.169 -1.831 1.00 65.31 101 ILE A C 1
ATOM 851 O O . ILE A 1 101 ? 0.504 9.335 -2.405 1.00 65.31 101 ILE A O 1
ATOM 855 N N . ASP A 1 102 ? -1.743 9.521 -2.388 1.00 65.19 102 ASP A N 1
ATOM 856 C CA . ASP A 1 102 ? -1.814 10.252 -3.645 1.00 65.19 102 ASP A CA 1
ATOM 857 C C . ASP A 1 102 ? -1.268 11.679 -3.496 1.00 65.19 102 ASP A C 1
ATOM 859 O O . ASP A 1 102 ? -0.373 12.080 -4.253 1.00 65.19 102 ASP A O 1
ATOM 863 N N . GLN A 1 103 ? -1.665 12.364 -2.422 1.00 61.81 103 GLN A N 1
ATOM 864 C CA . GLN A 1 103 ? -1.180 13.696 -2.058 1.00 61.81 103 GLN A CA 1
ATOM 865 C C . GLN A 1 103 ? 0.327 13.712 -1.713 1.00 61.81 103 GLN A C 1
ATOM 867 O O . GLN A 1 103 ? 1.055 14.600 -2.154 1.00 61.81 103 GLN A O 1
ATOM 872 N N . TRP A 1 104 ? 0.865 12.694 -1.029 1.00 54.19 104 TRP A N 1
ATOM 873 C CA . TRP A 1 104 ? 2.272 12.632 -0.577 1.00 54.19 104 TRP A CA 1
ATOM 874 C C . TRP A 1 104 ? 3.254 12.038 -1.612 1.00 54.19 104 TRP A C 1
ATOM 876 O O . TRP A 1 104 ? 4.164 11.265 -1.300 1.00 54.19 104 TRP A O 1
ATOM 886 N N . SER A 1 105 ? 3.091 12.418 -2.882 1.00 48.44 105 SER A N 1
ATOM 887 C CA . SER A 1 105 ? 3.923 12.004 -4.028 1.00 48.44 105 SER A CA 1
ATOM 888 C C . SER A 1 105 ? 5.441 12.245 -3.910 1.00 48.44 105 SER A C 1
ATOM 890 O O . SER A 1 105 ? 6.169 11.700 -4.745 1.00 48.44 105 SER A O 1
ATOM 892 N N . LEU A 1 106 ? 5.941 13.035 -2.951 1.00 41.50 106 LEU A N 1
ATOM 893 C CA . LEU A 1 106 ? 7.362 13.381 -2.763 1.00 41.50 106 LEU A CA 1
ATOM 894 C C . LEU A 1 106 ? 7.669 13.698 -1.278 1.00 41.50 106 LEU A C 1
ATOM 896 O O . LEU A 1 106 ? 6.929 14.469 -0.682 1.00 41.50 106 LEU A O 1
ATOM 900 N N . PRO A 1 107 ? 8.837 13.291 -0.742 1.00 49.84 107 PRO A N 1
ATOM 901 C CA . PRO A 1 107 ? 9.294 11.923 -0.486 1.00 49.84 107 PRO A CA 1
ATOM 902 C C . PRO A 1 107 ? 8.799 11.380 0.888 1.00 49.84 107 PRO A C 1
ATOM 904 O O . PRO A 1 107 ? 8.627 12.157 1.825 1.00 49.84 107 PRO A O 1
ATOM 907 N N . PRO A 1 108 ? 8.624 10.053 1.083 1.00 55.47 108 PRO A N 1
ATOM 908 C CA . PRO A 1 108 ? 8.098 9.519 2.338 1.00 55.47 108 PRO A CA 1
ATOM 909 C C . PRO A 1 108 ? 9.226 9.057 3.273 1.00 55.47 108 PRO A C 1
ATOM 911 O O . PRO A 1 108 ? 9.898 8.058 3.008 1.00 55.47 108 PRO A O 1
ATOM 914 N N . LEU A 1 109 ? 9.393 9.753 4.397 1.00 54.41 109 LEU A N 1
ATOM 915 C CA . LEU A 1 109 ? 10.125 9.273 5.576 1.00 54.41 109 LEU A CA 1
ATOM 916 C C . LEU A 1 109 ? 9.140 8.881 6.693 1.00 54.41 109 LEU A C 1
ATOM 918 O O . LEU A 1 109 ? 9.398 9.134 7.863 1.00 54.41 109 LEU A O 1
ATOM 922 N N . LEU A 1 110 ? 7.970 8.332 6.350 1.00 58.06 110 LEU A N 1
ATOM 923 C CA . LEU A 1 110 ? 6.986 7.955 7.362 1.00 58.06 110 LEU A CA 1
ATOM 924 C C . LEU A 1 110 ? 7.134 6.475 7.710 1.00 58.06 110 LEU A C 1
ATOM 926 O O . LEU A 1 110 ? 6.757 5.591 6.937 1.00 58.06 110 LEU A O 1
ATOM 930 N N . ASP A 1 111 ? 7.718 6.217 8.877 1.00 62.09 111 ASP A N 1
ATOM 931 C CA . ASP A 1 111 ? 7.754 4.889 9.473 1.00 62.09 111 ASP A CA 1
ATOM 932 C C . ASP A 1 111 ? 6.397 4.597 10.125 1.00 62.09 111 ASP A C 1
ATOM 934 O O . ASP A 1 111 ? 6.061 5.103 11.197 1.00 62.09 111 ASP A O 1
ATOM 938 N N . TRP A 1 112 ? 5.596 3.770 9.454 1.00 60.31 112 TRP A N 1
ATOM 939 C CA . TRP A 1 112 ? 4.279 3.339 9.923 1.00 60.31 112 TRP A CA 1
ATOM 940 C C . TRP A 1 112 ? 4.313 2.682 11.305 1.00 60.31 112 TRP A C 1
ATOM 942 O O . TRP A 1 112 ? 3.307 2.708 12.012 1.00 60.31 112 TRP A O 1
ATOM 952 N N . LYS A 1 113 ? 5.459 2.116 11.707 1.00 61.44 113 LYS A N 1
ATOM 953 C CA . LYS A 1 113 ? 5.644 1.573 13.053 1.00 61.44 113 LYS A CA 1
ATOM 954 C C . LYS A 1 113 ? 5.570 2.688 14.096 1.00 61.44 113 LYS A C 1
ATOM 956 O O . LYS A 1 113 ? 4.779 2.593 15.025 1.00 61.44 113 LYS A O 1
ATOM 961 N N . VAL A 1 114 ? 6.309 3.775 13.875 1.00 67.88 114 VAL A N 1
ATOM 962 C CA . VAL A 1 114 ? 6.315 4.950 14.758 1.00 67.88 114 VAL A CA 1
ATOM 963 C C . VAL A 1 114 ? 4.941 5.617 14.784 1.00 67.88 114 VAL A C 1
ATOM 965 O O . VAL A 1 114 ? 4.450 5.950 15.855 1.00 67.88 114 VAL A O 1
ATOM 968 N N . ALA A 1 115 ? 4.278 5.752 13.631 1.00 69.44 115 ALA A N 1
ATOM 969 C CA . ALA A 1 115 ? 2.932 6.326 13.570 1.00 69.44 115 ALA A CA 1
ATOM 970 C C . ALA A 1 115 ? 1.896 5.482 14.339 1.00 69.44 115 ALA A C 1
ATOM 972 O O . ALA A 1 115 ? 1.047 6.031 15.039 1.00 69.44 115 ALA A O 1
ATOM 973 N N . SER A 1 116 ? 1.982 4.150 14.251 1.00 68.44 116 SER A N 1
ATOM 974 C CA . SER A 1 116 ? 1.112 3.242 15.007 1.00 68.44 116 SER A CA 1
ATOM 975 C C . SER A 1 116 ? 1.391 3.294 16.508 1.00 68.44 116 SER A C 1
ATOM 977 O O . SER A 1 116 ? 0.448 3.304 17.297 1.00 68.44 116 SER A O 1
ATOM 979 N N . ASP A 1 117 ? 2.662 3.316 16.907 1.00 71.81 117 ASP A N 1
ATOM 980 C CA . ASP A 1 117 ? 3.051 3.381 18.316 1.00 71.81 117 ASP A CA 1
ATOM 981 C C . ASP A 1 117 ? 2.634 4.726 18.936 1.00 71.81 117 ASP A C 1
ATOM 983 O O . ASP A 1 117 ? 2.125 4.752 20.054 1.00 71.81 117 ASP A O 1
ATOM 987 N N . LEU A 1 118 ? 2.743 5.828 18.182 1.00 72.50 118 LEU A N 1
ATOM 988 C CA . LEU A 1 118 ? 2.268 7.152 18.592 1.00 72.50 118 LEU A CA 1
ATOM 989 C C . LEU A 1 118 ? 0.737 7.203 18.711 1.00 72.50 118 LEU A C 1
ATOM 991 O O . LEU A 1 118 ? 0.198 7.744 19.673 1.00 72.50 118 LEU A O 1
ATOM 995 N N . ALA A 1 119 ? 0.015 6.616 17.754 1.00 74.06 119 ALA A N 1
ATOM 996 C CA . ALA A 1 119 ? -1.440 6.536 17.823 1.00 74.06 119 ALA A CA 1
ATOM 997 C C . ALA A 1 119 ? -1.894 5.739 19.057 1.00 74.06 119 ALA A C 1
ATOM 999 O O . ALA A 1 119 ? -2.831 6.145 19.741 1.00 74.06 119 ALA A O 1
ATOM 1000 N N . LEU A 1 120 ? -1.210 4.639 19.385 1.00 68.31 120 LEU A N 1
ATOM 1001 C CA . LEU A 1 120 ? -1.501 3.858 20.587 1.00 68.31 120 LEU A CA 1
ATOM 1002 C C . LEU A 1 120 ? -1.111 4.598 21.871 1.00 68.31 120 LEU A C 1
ATOM 1004 O O . LEU A 1 120 ? -1.860 4.540 22.835 1.00 68.31 120 LEU A O 1
ATOM 1008 N N . SER A 1 121 ? 0.004 5.323 21.913 1.00 70.88 121 SER A N 1
ATOM 1009 C CA . SER A 1 121 ? 0.397 6.042 23.130 1.00 70.88 121 SER A CA 1
ATOM 1010 C C . SER A 1 121 ? -0.465 7.276 23.404 1.00 70.88 121 SER A C 1
ATOM 1012 O O . SER A 1 121 ? -0.728 7.582 24.563 1.00 70.88 121 SER A O 1
ATOM 1014 N N . VAL A 1 122 ? -0.947 7.962 22.364 1.00 73.31 122 VAL A N 1
ATOM 1015 C CA . VAL A 1 122 ? -1.692 9.224 22.505 1.00 73.31 122 VAL A CA 1
ATOM 1016 C C . VAL A 1 122 ? -3.209 9.011 22.524 1.00 73.31 122 VAL A C 1
ATOM 1018 O O . VAL A 1 122 ? -3.905 9.595 23.358 1.00 73.31 122 VAL A O 1
ATOM 1021 N N . LEU A 1 123 ? -3.747 8.174 21.629 1.00 70.31 123 LEU A N 1
ATOM 1022 C CA . LEU A 1 123 ? -5.200 8.016 21.460 1.00 70.31 123 LEU A CA 1
ATOM 1023 C C . LEU A 1 123 ? -5.782 6.911 22.346 1.00 70.31 123 LEU A C 1
ATOM 1025 O O . LEU A 1 123 ? -6.937 6.991 22.758 1.00 70.31 123 LEU A O 1
ATOM 1029 N N . PHE A 1 124 ? -5.010 5.869 22.661 1.00 66.75 124 PHE A N 1
ATOM 1030 C CA . PHE A 1 124 ? -5.517 4.758 23.470 1.00 66.75 124 PHE A CA 1
ATOM 1031 C C . PHE A 1 124 ? -5.880 5.173 24.907 1.00 66.75 124 PHE A C 1
ATOM 1033 O O . PHE A 1 124 ? -6.969 4.803 25.351 1.00 66.75 124 PHE A O 1
ATOM 1040 N N . PRO A 1 125 ? -5.071 5.981 25.629 1.00 74.06 125 PRO A N 1
ATOM 1041 C CA . PRO A 1 125 ? -5.418 6.412 26.982 1.00 74.06 125 PRO A CA 1
ATOM 1042 C C . PRO A 1 125 ? -6.690 7.251 27.007 1.00 74.06 125 PRO A C 1
ATOM 1044 O O . PRO A 1 125 ? -7.533 7.063 27.876 1.00 74.06 125 PRO A O 1
ATOM 1047 N N . SER A 1 126 ? -6.865 8.134 26.024 1.00 70.50 126 SER A N 1
ATOM 1048 C CA . SER A 1 126 ? -8.043 8.990 25.919 1.00 70.50 126 SER A CA 1
ATOM 1049 C C . SER A 1 126 ? -9.298 8.175 25.585 1.00 70.50 126 SER A C 1
ATOM 1051 O O . SER A 1 126 ? -10.332 8.375 26.217 1.00 70.50 126 SER A O 1
ATOM 1053 N N . VAL A 1 127 ? -9.219 7.177 24.697 1.00 71.38 127 VAL A N 1
ATOM 1054 C CA . VAL A 1 127 ? -10.344 6.261 24.421 1.00 71.38 127 VAL A CA 1
ATOM 1055 C C . VAL A 1 127 ? -10.714 5.419 25.648 1.00 71.38 127 VAL A C 1
ATOM 1057 O O . VAL A 1 127 ? -11.899 5.286 25.960 1.00 71.38 127 VAL A O 1
ATOM 1060 N N . VAL A 1 128 ? -9.729 4.874 26.369 1.00 73.50 128 VAL A N 1
ATOM 1061 C CA . VAL A 1 128 ? -9.960 4.114 27.611 1.00 73.50 128 VAL A CA 1
ATOM 1062 C C . VAL A 1 128 ? -10.565 5.012 28.692 1.00 73.50 128 VAL A C 1
ATOM 1064 O O . VAL A 1 128 ? -11.526 4.616 29.349 1.00 73.50 128 VAL A O 1
ATOM 1067 N N . TRP A 1 129 ? -10.070 6.243 28.822 1.00 71.06 129 TRP A N 1
ATOM 1068 C CA . TRP A 1 129 ? -10.583 7.242 29.756 1.00 71.06 129 TRP A CA 1
ATOM 1069 C C . TRP A 1 129 ? -12.038 7.620 29.465 1.00 71.06 129 TRP A C 1
ATOM 1071 O O . TRP A 1 129 ? -12.870 7.608 30.369 1.0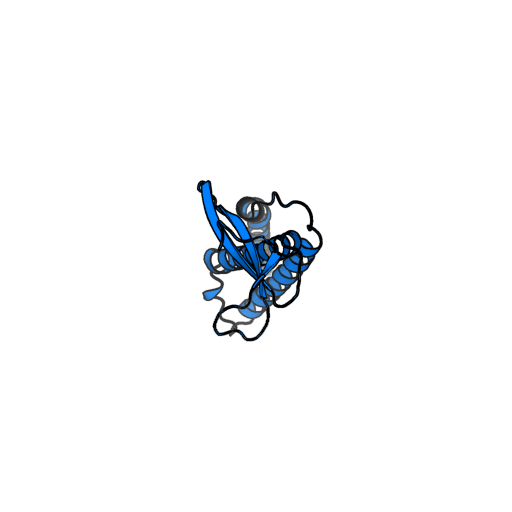0 71.06 129 TRP A O 1
ATOM 1081 N N . PHE A 1 130 ? -12.392 7.866 28.199 1.00 72.31 130 PHE A N 1
ATOM 1082 C CA . PHE A 1 130 ? -13.778 8.133 27.801 1.00 72.31 130 PHE A CA 1
ATOM 1083 C C . PHE A 1 130 ? -14.711 6.945 28.081 1.00 72.31 130 PHE A C 1
ATOM 1085 O O . PHE A 1 130 ? -15.850 7.146 28.507 1.00 72.31 130 PHE A O 1
ATOM 1092 N N . GLN A 1 131 ? -14.247 5.707 27.882 1.00 70.81 131 GLN A N 1
ATOM 1093 C CA . GLN A 1 131 ? -15.029 4.508 28.210 1.00 70.81 131 GLN A CA 1
ATOM 1094 C C . GLN A 1 131 ? -15.215 4.337 29.726 1.00 70.81 131 GLN A C 1
ATOM 1096 O O . GLN A 1 131 ? -16.319 4.020 30.170 1.00 70.81 131 GLN A O 1
ATOM 1101 N N . LEU A 1 132 ? -14.174 4.602 30.521 1.00 70.38 132 LEU A N 1
ATOM 1102 C CA . LEU A 1 132 ? -14.236 4.606 31.987 1.00 70.38 132 LEU A CA 1
ATOM 1103 C C . LEU A 1 132 ? -15.211 5.665 32.509 1.00 70.38 132 LEU A C 1
ATOM 1105 O O . LEU A 1 132 ? -16.105 5.342 33.289 1.00 70.38 132 LEU A O 1
ATOM 1109 N N . LEU A 1 133 ? -15.109 6.907 32.026 1.00 73.81 133 LEU A N 1
ATOM 1110 C CA . LEU A 1 133 ? -16.034 7.984 32.387 1.00 73.81 133 LEU A CA 1
ATOM 1111 C C . LEU A 1 133 ? -17.485 7.630 32.047 1.00 73.81 133 LEU A C 1
ATOM 1113 O O . LEU A 1 133 ? -18.387 7.899 32.838 1.00 73.81 133 LEU A O 1
ATOM 1117 N N . LYS A 1 134 ? -17.722 6.968 30.912 1.00 74.19 134 LYS A N 1
ATOM 1118 C CA . LYS A 1 134 ? -19.060 6.511 30.523 1.00 74.19 134 LYS A CA 1
ATOM 1119 C C . LYS A 1 134 ? -19.611 5.432 31.463 1.00 74.19 134 LYS A C 1
ATOM 1121 O O . LYS A 1 134 ? -20.804 5.440 31.759 1.00 74.19 134 LYS A O 1
ATOM 1126 N N . GLN A 1 135 ? -18.765 4.529 31.963 1.00 71.56 135 GLN A N 1
ATOM 1127 C CA . GLN A 1 135 ? -19.169 3.515 32.945 1.00 71.56 135 GLN A CA 1
ATOM 1128 C C . GLN A 1 135 ? -19.431 4.101 34.337 1.00 71.56 135 GLN A C 1
ATOM 1130 O O . GLN A 1 135 ? -20.324 3.624 35.036 1.00 71.56 135 GLN A O 1
ATOM 1135 N N . ILE A 1 136 ? -18.688 5.137 34.730 1.00 70.50 136 ILE A N 1
ATOM 1136 C CA . ILE A 1 136 ? -18.874 5.822 36.015 1.00 70.50 136 ILE A CA 1
ATOM 1137 C C . ILE A 1 136 ? -20.130 6.706 35.966 1.00 70.50 136 ILE A C 1
ATOM 1139 O O . ILE A 1 136 ? -20.991 6.596 36.835 1.00 70.50 136 ILE A O 1
ATOM 1143 N N . GLY A 1 137 ? -20.307 7.507 34.909 1.00 59.72 137 GLY A N 1
ATOM 1144 C CA . GLY A 1 137 ? -21.491 8.356 34.725 1.00 59.72 137 GLY A CA 1
ATOM 1145 C C . GLY A 1 137 ? -22.791 7.572 34.509 1.00 59.72 137 GLY A C 1
ATOM 1146 O O . GLY A 1 137 ? -23.856 8.021 34.920 1.00 59.72 137 GLY A O 1
ATOM 1147 N N . GLY A 1 138 ? -22.714 6.365 33.937 1.00 52.47 138 GLY A N 1
ATOM 1148 C CA . GLY A 1 138 ? -23.865 5.468 33.780 1.00 52.47 138 GLY A CA 1
ATOM 1149 C C . GLY A 1 138 ? -24.363 4.818 35.079 1.00 52.47 138 GLY A C 1
ATOM 1150 O O . GLY A 1 138 ? -25.467 4.282 35.087 1.00 52.47 138 GLY A O 1
ATOM 1151 N N . LYS A 1 139 ? -23.587 4.861 36.174 1.00 51.59 139 LYS A N 1
ATOM 1152 C CA . LYS A 1 139 ? -23.967 4.278 37.476 1.00 51.59 139 LYS A CA 1
ATOM 1153 C C . LYS A 1 139 ? -24.581 5.274 38.469 1.00 51.59 139 LYS A C 1
ATOM 1155 O O . LYS A 1 139 ? -25.100 4.836 39.487 1.00 51.59 139 LYS A O 1
ATOM 1160 N N . ILE A 1 140 ? -24.555 6.582 38.194 1.00 51.25 140 ILE A N 1
ATOM 1161 C CA . ILE A 1 140 ? -25.002 7.613 39.156 1.00 51.25 140 ILE A CA 1
ATOM 1162 C C . ILE A 1 140 ? -26.508 7.931 39.031 1.00 51.25 140 ILE A C 1
ATOM 1164 O O . ILE A 1 140 ? -27.101 8.498 39.943 1.00 51.25 140 ILE A O 1
ATOM 1168 N N . VAL A 1 141 ? -27.186 7.486 37.969 1.00 52.28 141 VAL A N 1
ATOM 1169 C CA . VAL A 1 141 ? -28.641 7.669 37.805 1.00 52.28 141 VAL A CA 1
ATOM 1170 C C . VAL A 1 141 ? -29.363 6.346 38.059 1.00 52.28 141 VAL A C 1
ATOM 1172 O O . VAL A 1 141 ? -29.731 5.663 37.109 1.00 52.28 141 VAL A O 1
ATOM 1175 N N . LYS A 1 142 ? -29.491 5.948 39.333 1.00 49.56 142 LYS A N 1
ATOM 1176 C CA . LYS A 1 142 ? -30.536 5.047 39.882 1.00 49.56 142 LYS A CA 1
ATOM 1177 C C . LYS A 1 142 ? -30.250 4.748 41.362 1.00 49.56 142 LYS A C 1
ATOM 1179 O O . LYS A 1 142 ? -29.784 3.673 41.713 1.00 49.56 142 LYS A O 1
ATOM 1184 N N . SER A 1 143 ? -30.529 5.712 42.233 1.00 47.16 143 SER A N 1
ATOM 1185 C CA . SER A 1 143 ? -30.868 5.448 43.637 1.00 47.16 143 SER A CA 1
ATOM 1186 C C . SER A 1 143 ? -31.596 6.673 44.179 1.00 47.16 143 SER A C 1
ATOM 1188 O O . SER A 1 143 ? -30.976 7.637 44.615 1.00 47.16 143 SER A O 1
ATOM 1190 N N . GLY A 1 144 ? -32.916 6.667 44.043 1.00 49.12 144 GLY A N 1
ATOM 1191 C CA . GLY A 1 144 ? -33.798 7.769 44.411 1.00 49.12 144 GLY A CA 1
ATOM 1192 C C . GLY A 1 144 ? -35.197 7.472 43.893 1.00 49.12 144 GLY A C 1
ATOM 1193 O O . GLY A 1 144 ? -35.564 7.939 42.817 1.00 49.12 144 GLY A O 1
ATOM 1194 N N . GLY A 1 145 ? -35.903 6.611 44.622 1.00 36.53 145 GLY A N 1
ATOM 1195 C CA . GLY A 1 145 ? -37.247 6.114 44.338 1.00 36.53 145 GLY A CA 1
ATOM 1196 C C . GLY A 1 145 ? -37.550 4.950 45.257 1.00 36.53 145 GLY A C 1
ATOM 1197 O O . GLY A 1 145 ? -37.081 3.843 44.918 1.00 36.53 145 GLY A O 1
#